Protein AF-A0A379SJ16-F1 (afdb_monomer_lite)

InterPro domains:
  IPR013783 Immunoglobulin-like fold [G3DSA:2.60.40.10] (6-57)
  IPR014756 Immunoglobulin E-set [SSF81296] (9-54)

Radius of gyration: 12.56 Å; chains: 1; bounding box: 24×28×39 Å

pLDDT: mean 85.75, std 13.26, range [44.31, 95.12]

Foldseek 3Di:
DPPPPPPDQAAWDDPDPFKIKHKDAAQPDPWDWDADPNDIDTFDDPPPRMTMDMDGD

Sequence (57 aa):
MSSKIFCKSWGAEYIAADVVRFRLWATGQQKVVLRLAGKDYEMLTSGDGWFTSEVSG

Organism: NCBI:txid59203

Secondary structure (DSSP, 8-state):
--------SSEEEESSSSEEEEEEE-TT-S--EEEETTEEEEPEEEETTEEEEEEE-

Structure (mmCIF, N/CA/C/O backbone):
data_AF-A0A379SJ16-F1
#
_entry.id   AF-A0A379SJ16-F1
#
loop_
_atom_site.group_PDB
_atom_site.id
_atom_site.type_symbol
_atom_site.label_atom_id
_atom_site.label_alt_id
_atom_site.label_comp_id
_atom_site.label_asym_id
_atom_site.label_entity_id
_atom_site.label_seq_id
_atom_site.pdbx_PDB_ins_code
_atom_site.Cartn_x
_atom_site.Cartn_y
_atom_site.Cartn_z
_atom_site.occupancy
_atom_site.B_iso_or_equiv
_atom_site.auth_seq_id
_atom_site.auth_comp_id
_atom_site.auth_asym_id
_atom_site.auth_atom_id
_atom_site.pdbx_PDB_model_num
ATOM 1 N N . MET A 1 1 ? 6.921 10.771 -27.280 1.00 44.31 1 MET A N 1
ATOM 2 C CA . MET A 1 1 ? 5.839 10.381 -26.350 1.00 44.31 1 MET A CA 1
ATOM 3 C C . MET A 1 1 ? 6.358 10.557 -24.934 1.00 44.31 1 MET A C 1
ATOM 5 O O . MET A 1 1 ? 7.219 9.792 -24.529 1.00 44.31 1 MET A O 1
ATOM 9 N N . SER A 1 2 ? 5.926 11.594 -24.215 1.00 47.44 2 SER A N 1
ATOM 10 C CA . SER A 1 2 ? 6.246 11.734 -22.789 1.00 47.44 2 SER A CA 1
ATOM 11 C C . SER A 1 2 ? 5.142 11.024 -22.012 1.00 47.44 2 SER A C 1
ATOM 13 O O . SER A 1 2 ? 4.032 11.545 -21.903 1.00 47.44 2 SER A O 1
ATOM 15 N N . SER A 1 3 ? 5.398 9.785 -21.587 1.00 53.00 3 SER A N 1
ATOM 16 C CA . SER A 1 3 ? 4.492 9.084 -20.679 1.00 53.00 3 SER A CA 1
ATOM 17 C C . SER A 1 3 ? 4.606 9.775 -19.326 1.00 53.00 3 SER A C 1
ATOM 19 O O . SER A 1 3 ? 5.611 9.635 -18.632 1.00 53.00 3 SER A O 1
ATOM 21 N N . LYS A 1 4 ? 3.612 10.596 -18.978 1.00 55.88 4 LYS A N 1
ATOM 22 C CA . LYS A 1 4 ? 3.487 11.116 -17.619 1.00 55.88 4 LYS A CA 1
ATOM 23 C C . LYS A 1 4 ? 3.184 9.909 -16.743 1.00 55.88 4 LYS A C 1
ATOM 25 O O . LYS A 1 4 ? 2.076 9.383 -16.807 1.00 55.88 4 LYS A O 1
ATOM 30 N N . ILE A 1 5 ? 4.177 9.451 -15.987 1.00 56.44 5 ILE A N 1
ATOM 31 C CA . ILE A 1 5 ? 3.997 8.427 -14.960 1.00 56.44 5 ILE A CA 1
ATOM 32 C C . ILE A 1 5 ? 2.920 8.968 -14.019 1.00 56.4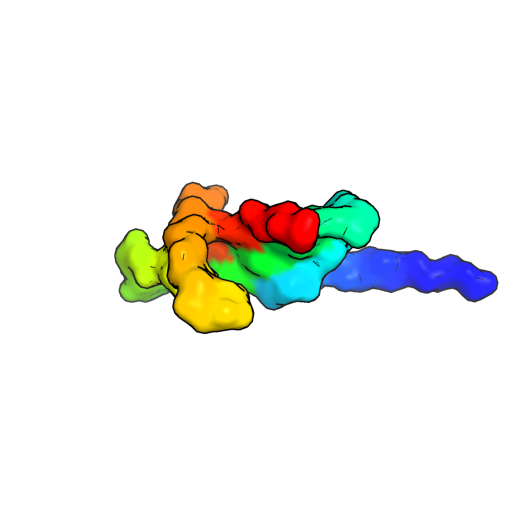4 5 ILE A C 1
ATOM 34 O O . ILE A 1 5 ? 3.133 9.938 -13.293 1.00 56.44 5 ILE A O 1
ATOM 38 N N . PHE A 1 6 ? 1.712 8.425 -14.137 1.00 59.09 6 PHE A N 1
ATOM 39 C CA . PHE A 1 6 ? 0.593 8.809 -13.299 1.00 59.09 6 PHE A CA 1
ATOM 40 C C . PHE A 1 6 ? 0.788 8.125 -11.951 1.00 59.09 6 PHE A C 1
ATOM 42 O O . PHE A 1 6 ? 0.371 6.982 -11.774 1.00 59.09 6 PHE A O 1
ATOM 49 N N . CYS A 1 7 ? 1.452 8.822 -11.028 1.00 59.31 7 CYS A N 1
ATOM 50 C CA . CYS A 1 7 ? 1.622 8.340 -9.666 1.00 59.31 7 CYS A CA 1
ATOM 51 C C . CYS A 1 7 ? 0.276 8.428 -8.950 1.00 59.31 7 CYS A C 1
ATOM 53 O O . CYS A 1 7 ? -0.173 9.497 -8.521 1.00 59.31 7 CYS A O 1
ATOM 55 N N . LYS A 1 8 ? -0.420 7.294 -8.889 1.00 63.09 8 LYS A N 1
ATOM 56 C CA . LYS A 1 8 ? -1.640 7.163 -8.098 1.00 63.09 8 LYS A CA 1
ATOM 57 C C . LYS A 1 8 ? -1.235 7.211 -6.635 1.00 63.09 8 LYS A C 1
ATOM 59 O O . LYS A 1 8 ? -0.382 6.453 -6.200 1.00 63.09 8 LYS A O 1
ATOM 64 N N . SER A 1 9 ? -1.908 8.019 -5.821 1.00 73.38 9 SER A N 1
ATOM 65 C CA . SER A 1 9 ? -1.645 7.998 -4.374 1.00 73.38 9 SER A CA 1
ATOM 66 C C . SER A 1 9 ? -2.100 6.685 -3.691 1.00 73.38 9 SER A C 1
ATOM 68 O O . SER A 1 9 ? -1.885 6.537 -2.494 1.00 73.38 9 SER A O 1
ATOM 70 N N . TRP A 1 10 ? -2.713 5.748 -4.435 1.00 86.38 10 TRP A N 1
ATOM 71 C CA . TRP A 1 10 ? -3.452 4.566 -3.967 1.00 86.38 10 TRP A CA 1
ATOM 72 C C . TRP A 1 10 ? -3.243 3.376 -4.923 1.00 86.38 10 TRP A C 1
ATOM 74 O O . TRP A 1 10 ? -3.127 3.573 -6.134 1.00 86.38 10 TRP A O 1
ATOM 84 N N . GLY A 1 11 ? -3.317 2.145 -4.412 1.00 89.00 11 GLY A N 1
ATOM 85 C CA . GLY A 1 11 ? -3.205 0.915 -5.203 1.00 89.00 11 GLY A CA 1
ATOM 86 C C . GLY A 1 11 ? -1.781 0.363 -5.250 1.00 89.00 11 GLY A C 1
ATOM 87 O O . GLY A 1 11 ? -1.026 0.542 -4.300 1.00 89.00 11 GLY A O 1
ATOM 88 N N . ALA A 1 12 ? -1.435 -0.338 -6.332 1.00 92.19 12 ALA A N 1
ATOM 89 C CA . ALA A 1 12 ? -0.118 -0.941 -6.539 1.00 92.19 12 ALA A CA 1
ATOM 90 C C . ALA A 1 12 ? 0.662 -0.181 -7.617 1.00 92.19 12 ALA A C 1
ATOM 92 O O . ALA A 1 12 ? 0.162 -0.005 -8.731 1.00 92.19 12 ALA A O 1
ATOM 93 N N . GLU A 1 13 ? 1.879 0.248 -7.295 1.00 90.50 13 GLU A N 1
ATOM 94 C CA . GLU A 1 13 ? 2.744 1.007 -8.197 1.00 90.50 13 GLU A CA 1
ATOM 95 C C . GLU A 1 13 ? 4.190 0.513 -8.133 1.00 90.50 13 GLU A C 1
ATOM 97 O O . GLU A 1 13 ? 4.726 0.277 -7.053 1.00 90.50 13 GLU A O 1
ATOM 102 N N . TYR A 1 14 ? 4.838 0.384 -9.291 1.00 89.50 14 TYR A N 1
ATOM 103 C CA . TYR A 1 14 ? 6.269 0.094 -9.364 1.00 89.50 14 TYR A CA 1
ATOM 104 C C . TYR A 1 14 ? 7.064 1.352 -9.010 1.00 89.50 14 TYR A C 1
ATOM 106 O O . TYR A 1 14 ? 6.981 2.356 -9.716 1.00 89.50 14 TYR A O 1
ATOM 114 N N . ILE A 1 15 ? 7.839 1.291 -7.928 1.00 89.38 15 ILE A N 1
ATOM 115 C CA . ILE A 1 15 ? 8.733 2.381 -7.502 1.00 89.38 15 ILE A CA 1
ATOM 116 C C . ILE A 1 15 ? 10.193 2.125 -7.904 1.00 89.38 15 ILE A C 1
ATOM 118 O O . ILE A 1 15 ? 11.002 3.051 -7.898 1.00 89.38 15 ILE A O 1
ATOM 122 N N . ALA A 1 16 ? 10.516 0.884 -8.280 1.00 89.81 16 ALA A N 1
ATOM 123 C CA . ALA A 1 16 ? 11.786 0.454 -8.857 1.00 89.81 16 ALA A CA 1
ATOM 124 C C . ALA A 1 16 ? 11.552 -0.733 -9.814 1.00 89.81 16 ALA A C 1
ATOM 126 O O . ALA A 1 16 ? 10.415 -1.176 -9.985 1.00 89.81 16 ALA A O 1
ATOM 127 N N . ALA A 1 17 ? 12.616 -1.245 -10.442 1.00 89.44 17 ALA A N 1
ATOM 128 C CA . ALA A 1 17 ? 12.536 -2.347 -11.409 1.00 89.44 17 ALA A CA 1
ATOM 129 C C . ALA A 1 17 ? 11.929 -3.636 -10.819 1.00 89.44 17 ALA A C 1
ATOM 131 O O . ALA A 1 17 ? 11.288 -4.399 -11.535 1.00 89.44 17 ALA A O 1
ATOM 132 N N . ASP A 1 18 ? 12.106 -3.846 -9.520 1.00 92.19 18 ASP A N 1
ATOM 133 C CA . ASP A 1 18 ? 11.742 -5.049 -8.776 1.00 92.19 18 ASP A CA 1
ATOM 134 C C . ASP A 1 18 ? 10.938 -4.744 -7.504 1.00 92.19 18 ASP A C 1
ATOM 136 O O . ASP A 1 18 ? 10.614 -5.663 -6.761 1.00 92.19 18 ASP A O 1
ATOM 140 N N . VAL A 1 19 ? 10.578 -3.479 -7.252 1.00 92.25 19 VAL A N 1
ATOM 141 C CA . VAL A 1 19 ? 9.853 -3.077 -6.038 1.00 92.25 19 VAL A CA 1
ATOM 142 C C . VAL A 1 19 ? 8.498 -2.481 -6.383 1.00 92.25 19 VAL A C 1
ATOM 144 O O . VAL A 1 19 ? 8.399 -1.469 -7.087 1.00 92.25 19 VAL A O 1
ATOM 147 N N . VAL A 1 20 ? 7.450 -3.075 -5.813 1.00 93.12 20 VAL A N 1
ATOM 148 C CA . VAL A 1 20 ? 6.080 -2.564 -5.881 1.00 93.12 20 VAL A CA 1
ATOM 149 C C . VAL A 1 20 ? 5.678 -1.997 -4.527 1.00 93.12 20 VAL A C 1
ATOM 151 O O . VAL A 1 20 ? 5.737 -2.680 -3.503 1.00 93.12 20 VAL A O 1
ATOM 154 N N . ARG A 1 21 ? 5.217 -0.748 -4.531 1.00 92.62 21 ARG A N 1
ATOM 155 C CA . ARG A 1 21 ? 4.574 -0.102 -3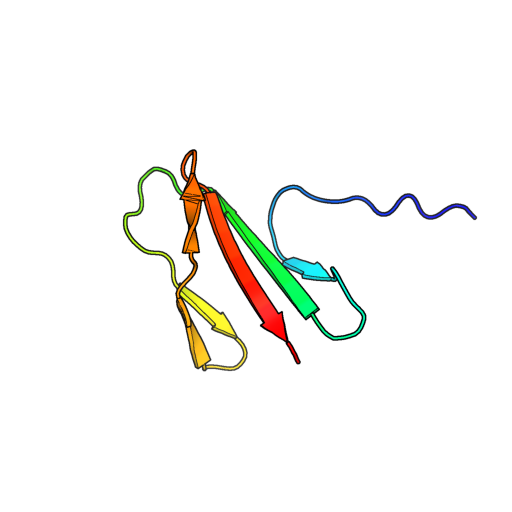.393 1.00 92.62 21 ARG A CA 1
ATOM 156 C C . ARG A 1 21 ? 3.065 -0.279 -3.488 1.00 92.62 21 ARG A C 1
ATOM 158 O O . ARG A 1 21 ? 2.429 0.146 -4.449 1.00 92.62 21 ARG A O 1
ATOM 165 N N . PHE A 1 22 ? 2.491 -0.852 -2.443 1.00 93.25 22 PHE A N 1
ATOM 166 C CA . PHE A 1 22 ? 1.058 -0.980 -2.233 1.00 93.25 22 PHE A CA 1
ATOM 167 C C . PHE A 1 22 ? 0.612 0.072 -1.227 1.00 93.25 22 PHE A C 1
ATOM 169 O O . PHE A 1 22 ? 1.146 0.122 -0.121 1.00 93.25 22 PHE A O 1
ATOM 176 N N . ARG A 1 23 ? -0.368 0.902 -1.588 1.00 93.19 23 ARG A N 1
ATOM 177 C CA . ARG A 1 23 ? -0.960 1.918 -0.709 1.00 93.19 23 ARG A CA 1
ATOM 178 C C . ARG A 1 23 ? -2.468 1.755 -0.616 1.00 93.19 23 ARG A C 1
ATOM 180 O O . ARG A 1 23 ? -3.149 1.653 -1.635 1.00 93.19 23 ARG A O 1
ATOM 187 N N . LEU A 1 24 ? -2.990 1.800 0.602 1.00 91.50 24 LEU A N 1
ATOM 188 C CA . LEU A 1 24 ? -4.418 1.745 0.895 1.00 91.50 24 LEU A CA 1
ATOM 189 C C . LEU A 1 24 ? -4.768 2.788 1.954 1.00 91.50 24 LEU A C 1
ATOM 191 O O . LEU A 1 24 ? -4.049 2.929 2.934 1.00 91.50 24 LEU A O 1
ATOM 195 N N . TRP A 1 25 ? -5.886 3.486 1.797 1.00 91.62 25 TRP A N 1
ATOM 196 C CA . TRP A 1 25 ? -6.447 4.317 2.859 1.00 91.62 25 TRP A CA 1
ATOM 197 C C . TRP A 1 25 ? -7.595 3.566 3.531 1.00 91.62 25 TRP A C 1
ATOM 199 O O . TRP A 1 25 ? -8.543 3.146 2.866 1.00 91.62 25 TRP A O 1
ATOM 209 N N . ALA A 1 26 ? -7.495 3.370 4.838 1.00 89.75 26 ALA A N 1
ATOM 210 C CA . ALA A 1 26 ? -8.448 2.600 5.623 1.00 89.75 26 ALA A CA 1
ATOM 211 C C . ALA A 1 26 ? -8.510 3.128 7.067 1.00 89.75 26 ALA A C 1
ATOM 213 O O . ALA A 1 26 ? -8.182 2.421 8.013 1.00 89.75 26 ALA A O 1
ATOM 214 N N . THR A 1 27 ? -8.953 4.374 7.254 1.00 89.56 27 THR A N 1
ATOM 215 C CA . THR A 1 27 ? -9.033 5.052 8.570 1.00 89.56 27 THR A CA 1
ATOM 216 C C . THR A 1 27 ? -9.814 4.289 9.643 1.00 89.56 27 THR A C 1
ATOM 218 O O . THR A 1 27 ? -9.527 4.444 10.824 1.00 89.56 27 THR A O 1
ATOM 221 N N . GLY A 1 28 ? -10.792 3.465 9.254 1.00 90.50 28 GLY A N 1
ATOM 222 C CA . GLY A 1 28 ? -11.581 2.643 10.177 1.00 90.50 28 GLY A CA 1
ATOM 223 C C . GLY A 1 28 ? -10.929 1.318 10.584 1.00 90.50 28 GLY A C 1
ATOM 224 O O . GLY A 1 28 ? -11.532 0.564 11.342 1.00 90.50 28 GLY A O 1
ATOM 225 N N . GLN A 1 29 ? -9.741 0.999 10.065 1.00 91.81 29 GLN A N 1
ATOM 226 C CA . GLN A 1 29 ? -9.060 -0.270 10.311 1.00 91.81 29 GLN A CA 1
ATOM 227 C C . GLN A 1 29 ? -7.846 -0.066 11.213 1.00 91.81 29 GLN A C 1
ATOM 229 O O . GLN A 1 29 ? -7.081 0.878 11.045 1.00 91.81 29 GLN A O 1
ATOM 234 N N . GLN A 1 30 ? -7.645 -0.983 12.160 1.00 87.62 30 GLN A N 1
ATOM 235 C CA . GLN A 1 30 ? -6.455 -0.977 13.020 1.00 87.62 30 GLN A CA 1
ATOM 236 C C . GLN A 1 30 ? -5.270 -1.699 12.373 1.00 87.62 30 GLN A C 1
ATOM 238 O O . GLN A 1 30 ? -4.118 -1.360 12.631 1.00 87.62 30 GLN A O 1
ATOM 243 N N . LYS A 1 31 ? -5.550 -2.698 11.530 1.00 91.19 31 LYS A N 1
ATOM 244 C CA . LYS A 1 31 ? -4.543 -3.522 10.865 1.00 91.19 31 LYS A CA 1
ATOM 245 C C . LYS A 1 31 ? -5.001 -3.867 9.456 1.00 91.19 31 LYS A C 1
ATOM 247 O O . LYS A 1 31 ? -6.157 -4.227 9.250 1.00 91.19 31 LYS A O 1
ATOM 252 N N . VAL A 1 32 ? -4.075 -3.798 8.507 1.00 94.19 32 VAL A N 1
ATOM 253 C CA . VAL A 1 32 ? -4.282 -4.212 7.118 1.00 94.19 32 VAL A CA 1
ATOM 254 C C . VAL A 1 32 ? -3.165 -5.172 6.731 1.00 94.19 32 VAL A C 1
ATOM 256 O O . VAL A 1 32 ? -2.006 -4.983 7.102 1.00 94.19 32 VAL A O 1
ATOM 259 N N . VAL A 1 33 ? -3.526 -6.216 5.992 1.00 95.06 33 VAL A N 1
ATOM 260 C CA . VAL A 1 33 ? -2.601 -7.231 5.490 1.00 95.06 33 VAL A CA 1
ATOM 261 C C . VAL A 1 33 ? -2.740 -7.301 3.975 1.00 95.06 33 VAL A C 1
ATOM 263 O O . VAL A 1 33 ? -3.845 -7.380 3.442 1.00 95.06 33 VAL A O 1
ATOM 266 N N . LEU A 1 34 ? -1.607 -7.268 3.287 1.00 94.31 34 LEU A N 1
ATOM 267 C CA . LEU A 1 34 ? -1.477 -7.483 1.857 1.00 94.31 34 LEU A CA 1
ATOM 268 C C . LEU A 1 34 ? -1.222 -8.969 1.599 1.00 94.31 34 LEU A C 1
ATOM 270 O O . LEU A 1 34 ? -0.218 -9.510 2.052 1.00 94.31 34 LEU A O 1
ATOM 274 N N . ARG A 1 35 ? -2.098 -9.624 0.834 1.00 95.12 35 ARG A N 1
ATOM 275 C CA . ARG A 1 35 ? -1.879 -10.998 0.368 1.00 95.12 35 ARG A CA 1
ATOM 276 C C . ARG A 1 35 ? -1.314 -10.995 -1.048 1.00 95.12 35 ARG A C 1
ATOM 278 O O . ARG A 1 35 ? -1.994 -10.576 -1.982 1.00 95.12 35 ARG A O 1
ATOM 285 N N . LEU A 1 36 ? -0.102 -11.514 -1.213 1.00 92.56 36 LEU A N 1
ATOM 286 C CA . LEU A 1 36 ? 0.603 -11.643 -2.489 1.00 92.56 36 LEU A CA 1
ATOM 287 C C . LEU A 1 36 ? 0.996 -13.098 -2.720 1.00 92.56 36 LEU A C 1
ATOM 289 O O . LEU A 1 36 ? 1.695 -13.686 -1.901 1.00 92.56 36 LEU A O 1
ATOM 293 N N . ALA A 1 37 ? 0.525 -13.684 -3.825 1.00 91.56 37 ALA A N 1
ATOM 294 C CA . ALA A 1 37 ? 0.794 -15.082 -4.187 1.00 91.56 37 ALA A CA 1
ATOM 295 C C . ALA A 1 37 ? 0.546 -16.089 -3.036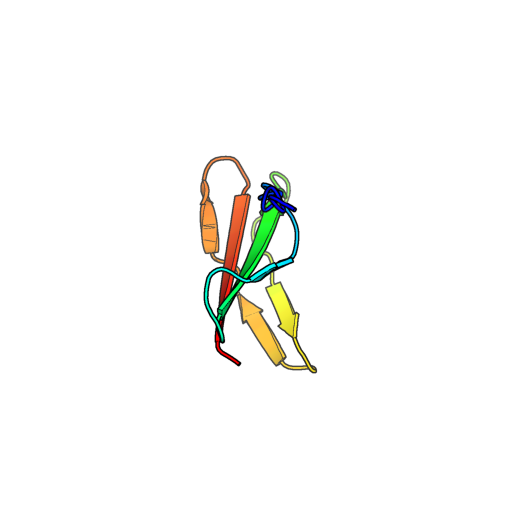 1.00 91.56 37 ALA A C 1
ATOM 297 O O . ALA A 1 37 ? 1.246 -17.087 -2.901 1.00 91.56 37 ALA A O 1
ATOM 298 N N . GLY A 1 38 ? -0.447 -15.814 -2.181 1.00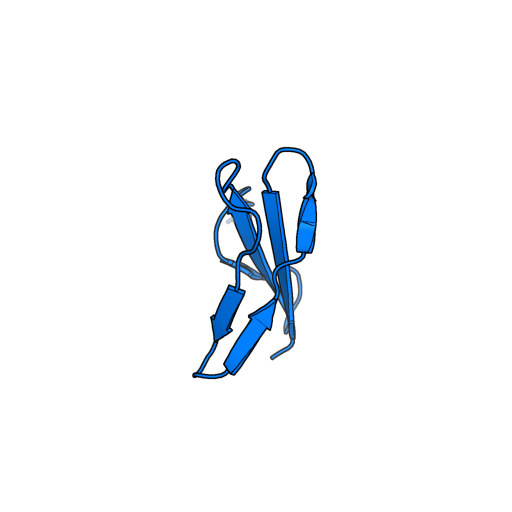 93.31 38 GLY A N 1
ATOM 299 C CA . GLY A 1 38 ? -0.790 -16.652 -1.025 1.00 93.31 38 GLY A CA 1
ATOM 300 C C . GLY A 1 38 ? 0.022 -16.384 0.248 1.00 93.31 38 GLY A C 1
ATOM 301 O O . GLY A 1 38 ? -0.281 -16.983 1.276 1.00 93.31 38 GLY A O 1
ATOM 302 N N . LYS A 1 39 ? 0.999 -15.471 0.216 1.00 92.94 39 LYS A N 1
ATOM 303 C CA . LYS A 1 39 ? 1.732 -15.008 1.396 1.00 92.94 39 LYS A CA 1
ATOM 304 C C . LYS A 1 39 ? 1.166 -13.686 1.903 1.00 92.94 39 LYS A C 1
ATOM 306 O O . LYS A 1 39 ? 0.896 -12.773 1.125 1.00 92.94 39 LYS A O 1
ATOM 311 N N . ASP A 1 40 ? 1.024 -13.600 3.216 1.00 94.62 40 ASP A N 1
ATOM 312 C CA . ASP A 1 40 ? 0.505 -12.430 3.912 1.00 94.62 40 ASP A CA 1
ATOM 313 C C . ASP A 1 40 ? 1.655 -11.521 4.370 1.00 94.62 40 ASP A C 1
ATOM 315 O O . ASP A 1 40 ? 2.640 -11.979 4.951 1.00 94.62 40 ASP A O 1
ATOM 319 N N . TYR A 1 41 ? 1.517 -10.227 4.095 1.00 92.88 41 TYR A N 1
ATOM 320 C CA . TYR A 1 41 ? 2.458 -9.165 4.432 1.00 92.88 41 TYR A CA 1
ATOM 321 C C . TYR A 1 41 ? 1.721 -8.086 5.219 1.00 92.88 41 TYR A C 1
ATOM 323 O O . TYR A 1 41 ? 0.717 -7.547 4.757 1.00 92.88 41 TYR A O 1
ATOM 331 N N . GLU A 1 42 ? 2.196 -7.750 6.413 1.00 94.06 42 GLU A N 1
ATOM 332 C CA . GLU A 1 42 ? 1.595 -6.656 7.176 1.00 94.06 42 GLU A CA 1
ATOM 333 C C . GLU A 1 42 ? 1.864 -5.311 6.492 1.00 94.06 42 GLU A C 1
ATOM 335 O O . GLU A 1 42 ? 2.976 -5.041 6.030 1.00 94.06 42 GLU A O 1
ATOM 340 N N . MET A 1 43 ? 0.834 -4.466 6.406 1.00 94.56 43 MET A N 1
ATOM 341 C CA . MET A 1 43 ? 0.989 -3.102 5.915 1.00 94.56 43 MET A CA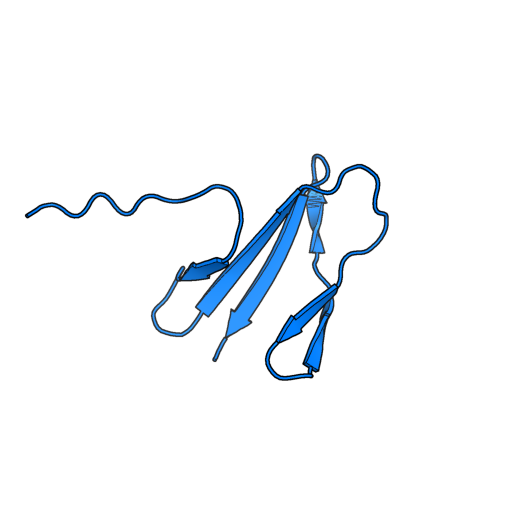 1
ATOM 342 C C . MET A 1 43 ? 1.266 -2.157 7.081 1.00 94.56 43 MET A C 1
ATOM 344 O O . MET A 1 43 ? 0.581 -2.189 8.103 1.00 94.56 43 MET A O 1
ATOM 348 N N . LEU A 1 44 ? 2.248 -1.280 6.900 1.00 93.31 44 LEU A N 1
ATOM 349 C CA . LEU A 1 44 ? 2.636 -0.283 7.887 1.00 93.31 44 LEU A CA 1
ATOM 350 C C . LEU A 1 44 ? 1.690 0.913 7.833 1.00 93.31 44 LEU A C 1
ATOM 352 O O . LEU A 1 44 ? 1.392 1.429 6.753 1.00 93.31 44 LEU A O 1
ATOM 356 N N . THR A 1 45 ? 1.263 1.398 8.997 1.00 91.50 45 THR A N 1
ATOM 357 C CA . THR A 1 45 ? 0.521 2.655 9.100 1.00 91.50 45 THR A CA 1
ATOM 358 C C . THR A 1 45 ? 1.454 3.820 8.777 1.00 91.50 45 THR A C 1
ATOM 360 O O . THR A 1 45 ? 2.494 4.006 9.399 1.00 91.50 45 THR A O 1
ATOM 363 N N . SER A 1 46 ? 1.102 4.610 7.766 1.00 81.94 46 SER A N 1
ATOM 364 C CA . SER A 1 46 ? 1.891 5.762 7.301 1.00 81.94 46 SER A CA 1
ATOM 365 C C . SER A 1 46 ? 1.332 7.109 7.786 1.00 81.94 46 SER A C 1
ATOM 367 O O . SER A 1 46 ? 1.784 8.152 7.327 1.00 81.94 46 SER A O 1
ATOM 369 N N . GLY A 1 47 ? 0.355 7.092 8.701 1.00 81.75 47 GLY A N 1
ATOM 370 C CA . GLY A 1 47 ? -0.371 8.283 9.165 1.00 81.75 47 GLY A CA 1
ATOM 371 C C . GLY A 1 47 ? -1.633 8.573 8.347 1.00 81.75 47 GLY A C 1
ATOM 372 O O . GLY A 1 47 ? -1.826 8.017 7.269 1.00 81.75 47 GLY A O 1
ATOM 373 N N . ASP A 1 48 ? -2.541 9.389 8.889 1.00 85.19 48 ASP A N 1
ATOM 374 C CA . ASP A 1 48 ? -3.800 9.820 8.247 1.00 85.19 48 ASP A CA 1
ATOM 375 C C . ASP A 1 48 ? -4.696 8.682 7.711 1.00 85.19 48 ASP A C 1
ATOM 377 O O . ASP A 1 48 ? -5.462 8.851 6.762 1.00 85.19 48 ASP A O 1
ATOM 381 N N . GLY A 1 49 ? -4.600 7.497 8.324 1.00 87.50 49 GLY A N 1
ATOM 382 C CA . GLY A 1 49 ? -5.321 6.289 7.911 1.00 87.50 49 GLY A CA 1
ATOM 383 C C . GLY A 1 49 ? -4.747 5.592 6.681 1.00 87.50 49 GLY A C 1
ATOM 384 O O . GLY A 1 49 ? -5.397 4.706 6.130 1.00 87.50 49 GLY A O 1
ATOM 385 N N . TRP A 1 50 ? -3.554 5.978 6.234 1.00 92.19 50 TRP A N 1
ATOM 386 C CA . TRP A 1 50 ? -2.836 5.294 5.171 1.00 92.19 50 TRP A CA 1
ATOM 387 C C . TRP A 1 50 ? -2.084 4.075 5.675 1.00 92.19 50 TRP A C 1
ATOM 389 O O . TRP A 1 50 ? -1.452 4.090 6.729 1.00 92.19 50 TRP A O 1
ATOM 399 N N . PHE A 1 51 ? -2.094 3.050 4.840 1.00 94.00 51 PHE A N 1
ATOM 400 C CA . PHE A 1 51 ? -1.347 1.818 4.968 1.00 94.00 51 PHE A CA 1
ATOM 401 C C . PHE A 1 51 ? -0.458 1.674 3.744 1.00 94.00 51 PHE A C 1
ATOM 403 O O . PHE A 1 51 ? -0.926 1.843 2.614 1.00 94.00 51 PHE A O 1
ATOM 410 N N . THR A 1 52 ? 0.807 1.336 3.967 1.00 93.44 52 THR A N 1
ATOM 411 C CA . THR A 1 52 ? 1.791 1.138 2.903 1.00 93.44 52 THR A CA 1
ATOM 412 C C . THR A 1 52 ? 2.546 -0.168 3.118 1.00 93.44 52 THR A C 1
ATOM 414 O O . THR A 1 52 ? 2.87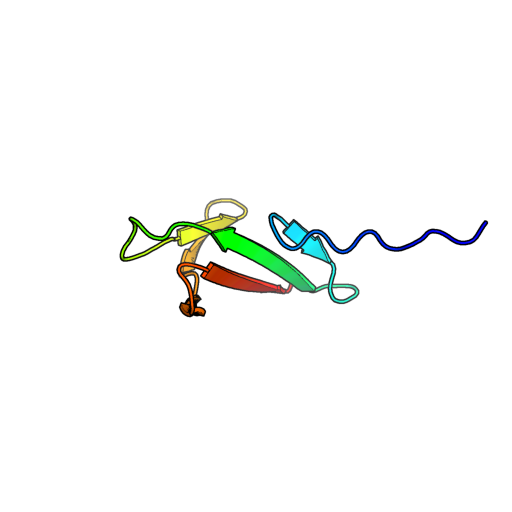9 -0.527 4.244 1.00 93.44 52 THR A O 1
ATOM 417 N N . SER A 1 53 ? 2.828 -0.886 2.037 1.00 94.06 53 SER A N 1
ATOM 418 C CA . SER A 1 53 ? 3.745 -2.025 2.037 1.00 94.06 53 SER A CA 1
ATOM 419 C C . SER A 1 53 ? 4.574 -1.994 0.763 1.00 94.06 53 SER A C 1
ATOM 421 O O . SER A 1 53 ? 4.045 -1.718 -0.313 1.00 94.06 53 SER A O 1
ATOM 423 N N . GLU A 1 54 ? 5.871 -2.233 0.886 1.00 94.00 54 GLU A N 1
ATOM 424 C CA . GLU A 1 54 ? 6.789 -2.335 -0.242 1.00 94.00 54 GLU A CA 1
ATOM 425 C C . GLU A 1 54 ? 7.263 -3.773 -0.325 1.00 94.00 54 GLU A C 1
ATOM 427 O O . GLU A 1 54 ? 7.737 -4.337 0.663 1.00 94.00 54 GLU A O 1
ATOM 432 N N . VAL A 1 55 ? 7.090 -4.377 -1.495 1.00 92.81 55 VAL A N 1
ATOM 433 C CA . VAL A 1 55 ? 7.454 -5.770 -1.721 1.00 92.81 55 VAL A CA 1
ATOM 434 C C . VAL A 1 55 ? 8.385 -5.832 -2.916 1.00 92.81 55 VAL A C 1
ATOM 436 O O . VAL A 1 55 ? 8.037 -5.370 -4.004 1.00 92.81 55 VAL A O 1
ATOM 439 N N . SER A 1 56 ? 9.568 -6.394 -2.680 1.00 91.50 56 SER A N 1
ATOM 440 C CA . SER A 1 56 ? 10.512 -6.772 -3.722 1.00 91.50 56 SER A CA 1
ATOM 441 C C . SER A 1 56 ? 10.142 -8.144 -4.294 1.00 91.50 56 SER A C 1
ATOM 443 O O . SER A 1 56 ? 9.786 -9.048 -3.527 1.00 91.50 56 SER A O 1
ATOM 445 N N . GLY A 1 57 ? 10.191 -8.266 -5.620 1.00 81.12 57 GLY A N 1
ATOM 446 C CA . GLY A 1 57 ? 9.967 -9.509 -6.370 1.00 81.12 57 GLY A CA 1
ATOM 447 C C . GLY A 1 57 ? 11.155 -10.459 -6.367 1.00 81.12 57 GLY A C 1
ATOM 448 O O . GLY A 1 57 ? 12.294 -9.990 -6.162 1.00 81.12 57 GLY A O 1
#